Protein AF-A0A8I1KKU7-F1 (afdb_monomer_lite)

pLDDT: mean 85.0, std 11.2, range [51.59, 96.31]

Structure (mmCIF, N/CA/C/O backbone):
data_AF-A0A8I1KKU7-F1
#
_entry.id   AF-A0A8I1KKU7-F1
#
loop_
_atom_site.group_PDB
_atom_site.id
_atom_site.type_symbol
_atom_site.label_atom_id
_atom_site.label_alt_id
_atom_site.label_comp_id
_atom_site.label_asym_id
_atom_site.label_entity_id
_atom_site.label_seq_id
_atom_site.pdbx_PDB_ins_code
_atom_site.Cartn_x
_atom_site.Cartn_y
_atom_site.Cartn_z
_atom_site.occupancy
_atom_site.B_iso_or_equiv
_atom_site.auth_seq_id
_atom_site.auth_comp_id
_atom_site.auth_asym_id
_atom_site.auth_atom_id
_atom_site.pdbx_PDB_model_num
ATOM 1 N N . MET A 1 1 ? -1.751 35.391 -4.967 1.00 52.56 1 MET A N 1
ATOM 2 C CA . MET A 1 1 ? -2.019 33.941 -5.112 1.00 52.56 1 MET A CA 1
ATOM 3 C C . MET A 1 1 ? -0.725 33.261 -5.532 1.00 52.56 1 MET A C 1
ATOM 5 O O . MET A 1 1 ? -0.207 33.562 -6.598 1.00 52.56 1 MET A O 1
ATOM 9 N N . LYS A 1 2 ? -0.127 32.456 -4.646 1.00 51.59 2 LYS A N 1
ATOM 10 C CA . LYS A 1 2 ? 1.169 31.799 -4.882 1.00 51.59 2 LYS A CA 1
ATOM 11 C C . LYS A 1 2 ? 0.972 30.754 -5.987 1.00 51.59 2 LYS A C 1
ATOM 13 O O . LYS A 1 2 ? 0.058 29.943 -5.893 1.00 51.59 2 LYS A O 1
ATOM 18 N N . SER A 1 3 ? 1.750 30.845 -7.061 1.00 57.62 3 SER A N 1
ATOM 19 C CA . SER A 1 3 ? 1.534 30.068 -8.284 1.00 57.62 3 SER A CA 1
ATOM 20 C C . SER A 1 3 ? 1.670 28.557 -8.033 1.00 57.62 3 SER A C 1
ATOM 22 O O . SER A 1 3 ? 2.778 28.027 -7.963 1.00 57.62 3 SER A O 1
ATOM 24 N N . ASN A 1 4 ? 0.537 27.859 -7.901 1.00 63.69 4 ASN A N 1
ATOM 25 C CA . ASN A 1 4 ? 0.471 26.398 -7.761 1.00 63.69 4 ASN A CA 1
ATOM 26 C C . ASN A 1 4 ? 0.892 25.655 -9.045 1.00 63.69 4 ASN A C 1
ATOM 28 O O . ASN A 1 4 ? 1.047 24.437 -9.029 1.00 63.69 4 ASN A O 1
ATOM 32 N N . SER A 1 5 ? 1.117 26.365 -10.160 1.00 66.50 5 SER A N 1
ATOM 33 C CA . SER A 1 5 ? 1.491 25.741 -11.433 1.00 66.50 5 SER A CA 1
ATOM 34 C C . SER A 1 5 ? 2.841 25.025 -11.362 1.00 66.50 5 SER A C 1
ATOM 36 O O . SER A 1 5 ? 2.979 23.944 -11.927 1.00 66.50 5 SER A O 1
ATOM 38 N N . LYS A 1 6 ? 3.815 25.554 -10.604 1.00 67.50 6 LYS A N 1
ATOM 39 C CA . LYS A 1 6 ? 5.116 24.890 -10.398 1.00 67.50 6 LYS A CA 1
ATOM 40 C C . LYS A 1 6 ? 4.978 23.545 -9.682 1.00 67.50 6 LYS A C 1
ATOM 42 O O . LYS A 1 6 ? 5.638 22.588 -10.071 1.00 67.50 6 LYS A O 1
ATOM 47 N N . LEU A 1 7 ? 4.118 23.469 -8.663 1.00 73.81 7 LEU A N 1
ATOM 48 C CA . LEU A 1 7 ? 3.866 22.227 -7.926 1.00 73.81 7 LEU A CA 1
ATOM 49 C C . LEU A 1 7 ? 3.171 21.190 -8.815 1.00 73.81 7 LEU A C 1
ATOM 51 O O . LEU A 1 7 ? 3.569 20.029 -8.812 1.00 73.81 7 LEU A O 1
ATOM 55 N N . ASN A 1 8 ? 2.220 21.621 -9.648 1.00 81.44 8 ASN A N 1
ATOM 56 C CA . ASN A 1 8 ? 1.549 20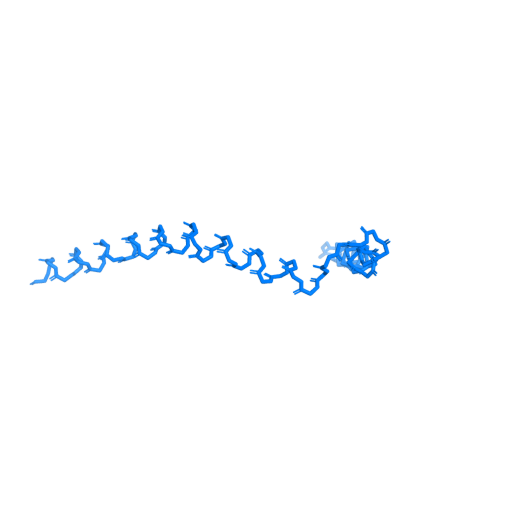.740 -10.605 1.00 81.44 8 ASN A CA 1
ATOM 57 C C . ASN A 1 8 ? 2.509 20.189 -11.670 1.00 81.44 8 ASN A C 1
ATOM 59 O O . ASN A 1 8 ? 2.439 19.009 -11.997 1.00 81.44 8 ASN A O 1
ATOM 63 N N . TYR A 1 9 ? 3.436 21.005 -12.179 1.00 86.12 9 TYR A N 1
ATOM 64 C CA . TYR A 1 9 ? 4.453 20.537 -13.128 1.00 86.12 9 TYR A CA 1
ATOM 65 C C . TYR A 1 9 ? 5.405 19.516 -12.505 1.00 86.12 9 TYR A C 1
ATOM 67 O O . TYR A 1 9 ? 5.678 18.489 -13.118 1.00 86.12 9 TYR A O 1
ATOM 75 N N . ILE A 1 10 ? 5.876 19.762 -11.279 1.00 89.19 10 ILE A N 1
ATOM 76 C CA . ILE A 1 10 ? 6.710 18.797 -10.547 1.00 89.19 10 ILE A CA 1
ATOM 77 C C . ILE A 1 10 ? 5.944 17.486 -10.347 1.00 89.19 10 ILE A C 1
ATOM 79 O O . ILE A 1 10 ? 6.489 16.413 -10.587 1.00 89.19 10 ILE A O 1
ATOM 83 N N . PHE A 1 11 ? 4.667 17.566 -9.975 1.00 89.31 11 PHE A N 1
ATOM 84 C CA . PHE A 1 11 ? 3.814 16.395 -9.798 1.00 89.31 11 PHE A CA 1
ATOM 85 C C . PHE A 1 11 ? 3.636 15.596 -11.099 1.00 89.31 11 PHE A C 1
ATOM 87 O O . PHE A 1 11 ? 3.780 14.375 -11.0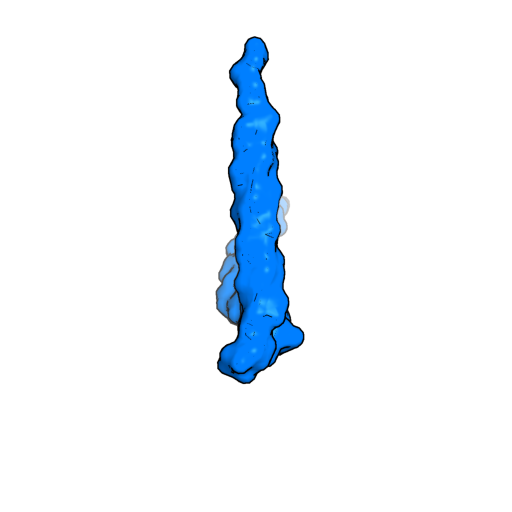96 1.00 89.31 11 PHE A O 1
ATOM 94 N N . LEU A 1 12 ? 3.409 16.276 -12.226 1.00 90.50 12 LEU A N 1
ATOM 95 C CA . LEU A 1 12 ? 3.333 15.643 -13.546 1.00 90.50 12 LEU A CA 1
ATOM 96 C C . LEU A 1 12 ? 4.648 14.961 -13.941 1.00 90.50 12 LEU A C 1
ATOM 98 O O . LEU A 1 12 ? 4.622 13.847 -14.458 1.00 90.50 12 LEU A O 1
ATOM 102 N N . ILE A 1 13 ? 5.791 15.591 -13.662 1.00 92.25 13 ILE A N 1
ATOM 103 C CA . ILE A 1 13 ? 7.114 15.007 -13.926 1.00 92.25 13 ILE A CA 1
ATOM 104 C C . ILE A 1 13 ? 7.322 13.744 -13.084 1.00 92.25 13 ILE A C 1
ATOM 106 O O . ILE A 1 13 ? 7.781 12.732 -13.607 1.00 92.25 13 ILE A O 1
ATOM 110 N N . ILE A 1 14 ? 6.943 13.766 -11.803 1.00 93.19 14 ILE A N 1
ATOM 111 C CA . ILE A 1 14 ? 7.038 12.595 -10.919 1.00 93.19 14 ILE A CA 1
ATOM 112 C C . ILE A 1 14 ? 6.186 11.441 -11.458 1.00 93.19 14 ILE A C 1
ATOM 114 O O .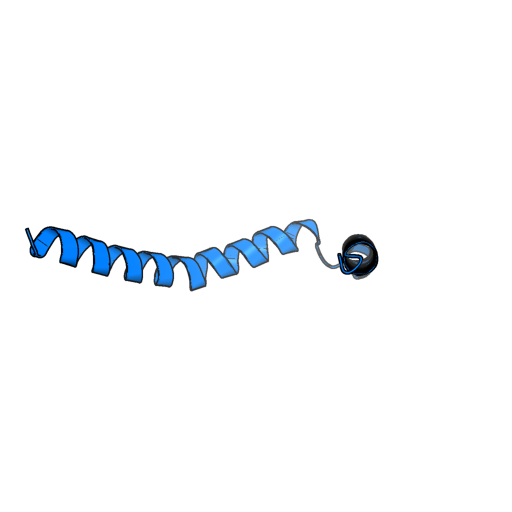 ILE A 1 14 ? 6.681 10.318 -11.556 1.00 93.19 14 ILE A O 1
ATOM 118 N N . ILE A 1 15 ? 4.937 11.710 -11.854 1.00 92.19 15 ILE A N 1
ATOM 119 C CA . ILE A 1 15 ? 4.052 10.700 -12.455 1.00 92.19 15 ILE A CA 1
ATOM 120 C C . ILE A 1 15 ? 4.669 10.124 -13.729 1.00 92.19 15 ILE A C 1
ATOM 122 O O . ILE A 1 15 ? 4.662 8.908 -13.917 1.00 92.19 15 ILE A O 1
ATOM 126 N N . LEU A 1 16 ? 5.230 10.977 -14.588 1.00 93.50 16 LEU A N 1
ATOM 127 C CA . LEU A 1 16 ? 5.852 10.551 -15.836 1.00 93.50 16 LEU A CA 1
ATOM 128 C C . LEU A 1 16 ? 7.056 9.632 -15.584 1.00 93.50 16 LEU A C 1
ATOM 130 O O . LEU A 1 16 ? 7.175 8.589 -16.223 1.00 93.50 16 LEU A O 1
ATOM 134 N N . ILE A 1 17 ? 7.910 9.976 -14.616 1.00 93.56 17 ILE A N 1
ATOM 135 C CA . ILE A 1 17 ? 9.049 9.143 -14.210 1.00 93.56 17 ILE A CA 1
ATOM 136 C C . ILE A 1 17 ? 8.559 7.792 -13.676 1.00 93.56 17 ILE A C 1
ATOM 138 O O . ILE A 1 17 ? 9.086 6.754 -14.076 1.00 93.56 17 ILE A O 1
ATOM 142 N N . LEU A 1 18 ? 7.538 7.779 -12.814 1.00 89.88 18 LEU A N 1
ATOM 143 C CA . LEU A 1 18 ? 6.937 6.548 -12.289 1.00 89.88 18 LEU A CA 1
ATOM 144 C C . LEU A 1 18 ? 6.382 5.657 -13.405 1.00 89.88 18 LEU A C 1
ATOM 146 O O . LEU A 1 18 ? 6.609 4.449 -13.385 1.00 89.88 18 LEU A O 1
ATOM 150 N N . LEU A 1 19 ? 5.706 6.245 -14.393 1.00 88.81 19 LEU A N 1
ATOM 151 C CA . LEU A 1 19 ? 5.131 5.518 -15.521 1.00 88.81 19 LEU A CA 1
ATOM 152 C C . LEU A 1 19 ? 6.210 4.888 -16.409 1.00 88.81 19 LEU A C 1
ATOM 154 O O . LEU A 1 19 ? 6.092 3.723 -16.783 1.00 88.81 19 LEU A O 1
ATOM 158 N N . ILE A 1 20 ? 7.279 5.630 -16.709 1.00 91.06 20 ILE A N 1
ATOM 159 C CA . ILE A 1 20 ? 8.415 5.121 -17.489 1.00 91.06 20 ILE A CA 1
ATOM 160 C C . ILE A 1 20 ? 9.084 3.958 -16.752 1.00 91.06 20 ILE A C 1
ATOM 162 O O . ILE A 1 20 ? 9.306 2.905 -17.346 1.00 91.06 20 ILE A O 1
ATOM 166 N N . ASN A 1 21 ? 9.343 4.109 -15.449 1.00 87.12 21 ASN A N 1
ATOM 167 C CA . ASN A 1 21 ? 9.888 3.026 -14.631 1.00 87.12 21 ASN A CA 1
ATOM 168 C C . ASN A 1 21 ? 8.959 1.804 -14.641 1.00 87.12 21 ASN A C 1
ATOM 170 O O . ASN A 1 21 ? 9.438 0.689 -14.835 1.00 87.12 21 ASN A O 1
ATOM 174 N N . TYR A 1 22 ? 7.642 2.009 -14.515 1.00 82.50 22 TYR A N 1
ATOM 175 C CA . TYR A 1 22 ? 6.638 0.944 -14.596 1.00 82.50 22 TYR A CA 1
ATOM 176 C C . TYR A 1 22 ? 6.685 0.171 -15.920 1.00 82.50 22 TYR A C 1
ATOM 178 O O . TYR A 1 22 ? 6.629 -1.057 -15.916 1.00 82.50 22 TYR A O 1
ATOM 186 N N . LEU A 1 23 ? 6.843 0.869 -17.047 1.00 84.25 23 LEU A N 1
ATOM 187 C CA . LEU A 1 23 ? 6.997 0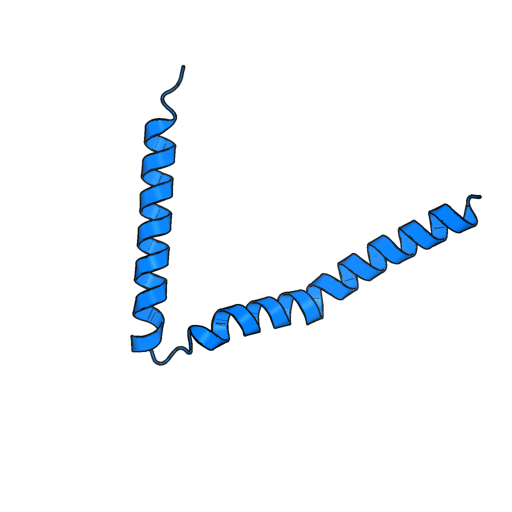.240 -18.363 1.00 84.25 23 LEU A CA 1
ATOM 188 C C . LEU A 1 23 ? 8.339 -0.481 -18.551 1.00 84.25 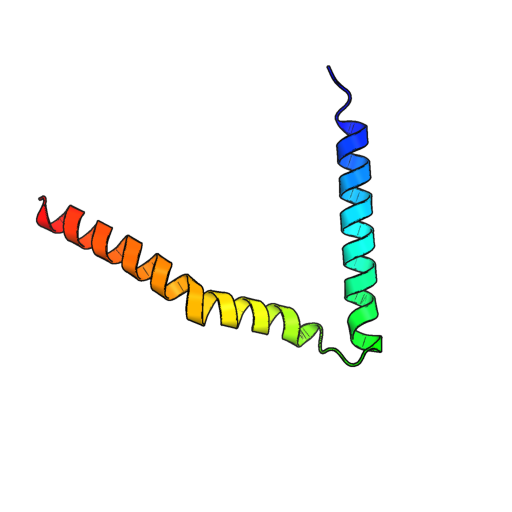23 LEU A C 1
ATOM 190 O O . LEU A 1 23 ? 8.410 -1.388 -19.376 1.00 84.25 23 LEU A O 1
ATOM 194 N N . LEU A 1 24 ? 9.388 -0.092 -17.821 1.00 86.19 24 LEU A N 1
ATOM 195 C CA . LEU A 1 24 ? 10.719 -0.710 -17.884 1.00 86.19 24 LEU A CA 1
ATOM 196 C C . LEU A 1 24 ? 10.833 -1.972 -17.012 1.00 86.19 24 LEU A C 1
ATOM 198 O O . LEU A 1 24 ? 11.672 -2.824 -17.291 1.00 86.19 24 LEU A O 1
ATOM 202 N N . LEU A 1 25 ? 9.990 -2.142 -15.987 1.00 82.12 25 LEU A N 1
ATOM 203 C CA . LEU A 1 25 ? 9.976 -3.328 -15.111 1.00 82.12 25 LEU A CA 1
ATOM 204 C C . LEU A 1 25 ? 9.957 -4.694 -15.850 1.00 82.12 25 LEU A C 1
ATOM 206 O O . LEU A 1 25 ? 10.686 -5.590 -15.416 1.00 82.12 25 LEU A O 1
ATOM 210 N N . PRO A 1 26 ? 9.209 -4.891 -16.959 1.00 79.56 26 PRO A N 1
ATOM 211 C CA . PRO A 1 26 ? 9.217 -6.146 -17.713 1.00 79.56 26 PRO A CA 1
ATOM 212 C C . PRO A 1 26 ? 10.581 -6.493 -18.324 1.00 79.56 26 PRO A C 1
ATOM 214 O O . PRO A 1 26 ? 10.892 -7.671 -18.469 1.00 79.56 26 PRO A O 1
ATOM 217 N N . ILE A 1 27 ? 11.420 -5.495 -18.639 1.00 82.69 27 ILE A N 1
ATOM 218 C CA . ILE A 1 27 ? 12.781 -5.705 -19.174 1.00 82.69 27 ILE A CA 1
ATOM 219 C C . ILE A 1 27 ? 13.669 -6.396 -18.132 1.00 82.69 27 ILE A C 1
ATOM 221 O O . ILE A 1 27 ? 14.548 -7.177 -18.479 1.00 82.69 27 ILE A O 1
ATOM 225 N N . PHE A 1 28 ? 13.390 -6.178 -16.847 1.00 81.62 28 PHE A N 1
ATOM 226 C CA . PHE A 1 28 ? 14.059 -6.846 -15.730 1.00 81.62 28 PHE A CA 1
ATOM 227 C C . PHE A 1 28 ? 13.423 -8.197 -15.367 1.00 81.62 28 PHE A C 1
ATOM 229 O O . PHE A 1 28 ? 13.683 -8.725 -14.287 1.00 81.62 28 PHE A O 1
ATOM 236 N N . ASN A 1 29 ? 12.571 -8.754 -16.237 1.00 76.19 29 ASN A N 1
ATOM 237 C CA . ASN A 1 29 ? 11.808 -9.982 -15.998 1.00 76.19 29 ASN A CA 1
ATOM 238 C C . ASN A 1 29 ? 10.897 -9.903 -14.751 1.00 76.19 29 ASN A C 1
ATOM 240 O O . ASN A 1 29 ? 10.537 -10.919 -14.153 1.00 76.19 29 ASN A O 1
ATOM 244 N N . ILE A 1 30 ? 10.522 -8.687 -14.334 1.00 77.75 30 ILE A N 1
ATOM 245 C CA . ILE A 1 30 ? 9.579 -8.476 -13.238 1.00 77.75 30 ILE A CA 1
ATOM 246 C C . ILE A 1 30 ? 8.173 -8.525 -13.826 1.00 77.75 30 ILE A C 1
ATOM 248 O O . ILE A 1 30 ? 7.823 -7.727 -14.696 1.00 77.75 30 ILE A O 1
ATOM 252 N N . ASN A 1 31 ? 7.351 -9.452 -13.332 1.00 76.38 31 ASN A N 1
ATOM 253 C CA . ASN A 1 31 ? 5.962 -9.574 -13.758 1.00 76.38 31 ASN A CA 1
ATOM 254 C C . ASN A 1 31 ? 5.144 -8.362 -13.275 1.00 76.38 31 ASN A C 1
ATOM 256 O O . ASN A 1 31 ? 4.587 -8.369 -12.175 1.00 76.38 31 ASN A O 1
ATOM 260 N N . THR A 1 32 ? 5.067 -7.322 -14.104 1.00 72.31 32 THR A N 1
ATOM 261 C CA . THR A 1 32 ? 4.295 -6.099 -13.840 1.00 72.31 32 THR A CA 1
ATOM 262 C C . THR A 1 32 ? 2.816 -6.392 -13.640 1.00 72.31 32 THR A C 1
ATOM 264 O O . THR A 1 32 ? 2.208 -5.854 -12.716 1.00 72.31 32 THR A O 1
ATOM 267 N N . ALA A 1 33 ? 2.259 -7.325 -14.416 1.00 75.69 33 ALA A N 1
ATOM 268 C CA . ALA A 1 33 ? 0.879 -7.779 -14.263 1.00 75.69 33 ALA A CA 1
ATOM 269 C C . ALA A 1 33 ? 0.630 -8.460 -12.904 1.00 75.69 33 ALA A C 1
ATOM 271 O O . ALA A 1 33 ? -0.484 -8.419 -12.394 1.00 75.69 33 ALA A O 1
ATOM 272 N N . GLY A 1 34 ? 1.665 -9.044 -12.290 1.00 75.88 34 GLY A N 1
ATOM 273 C CA . GLY A 1 34 ? 1.603 -9.667 -10.965 1.00 75.88 34 GLY A CA 1
ATOM 274 C C . GLY A 1 34 ? 1.881 -8.715 -9.797 1.00 75.88 34 GLY A C 1
ATOM 275 O O . GLY A 1 34 ? 1.602 -9.067 -8.651 1.00 75.88 34 GLY A O 1
ATOM 276 N N . LEU A 1 35 ? 2.394 -7.510 -10.058 1.00 80.44 35 LEU A N 1
ATOM 277 C CA . LEU A 1 35 ? 2.805 -6.571 -9.013 1.00 80.44 35 LEU A CA 1
ATOM 278 C C . LEU A 1 35 ? 1.599 -5.936 -8.309 1.00 80.44 35 LEU A C 1
ATOM 280 O O . LEU A 1 35 ? 1.536 -5.949 -7.080 1.00 80.44 35 LEU A O 1
ATOM 284 N N . LEU A 1 36 ? 0.606 -5.461 -9.068 1.00 80.69 36 LEU A N 1
ATOM 285 C CA . LEU A 1 36 ? -0.637 -4.925 -8.498 1.00 80.69 36 LEU A CA 1
ATOM 286 C C . LEU A 1 36 ? -1.433 -5.987 -7.712 1.00 80.69 36 LEU A C 1
ATOM 288 O O . LEU A 1 36 ? -1.757 -5.718 -6.553 1.00 80.69 36 LEU A O 1
ATOM 292 N N . PRO A 1 37 ? -1.693 -7.202 -8.244 1.00 85.19 37 PRO A N 1
ATOM 293 C CA . PRO A 1 37 ? -2.342 -8.268 -7.480 1.00 85.19 37 PRO A CA 1
ATOM 294 C C . PRO A 1 37 ? -1.577 -8.657 -6.215 1.00 85.19 37 PRO A C 1
ATOM 296 O O . PRO A 1 37 ? -2.195 -8.908 -5.184 1.00 85.19 37 PRO A O 1
ATOM 299 N N . ARG A 1 38 ? -0.237 -8.679 -6.254 1.00 85.50 38 ARG A N 1
ATOM 300 C CA . ARG A 1 38 ? 0.588 -8.989 -5.078 1.00 85.50 38 ARG A CA 1
ATOM 301 C C . ARG A 1 38 ? 0.477 -7.910 -4.004 1.00 85.50 38 ARG A C 1
ATOM 303 O O . ARG A 1 38 ? 0.315 -8.248 -2.836 1.00 85.50 38 ARG A O 1
ATOM 310 N N . LEU A 1 39 ? 0.529 -6.633 -4.379 1.00 85.88 39 LEU A N 1
ATOM 311 C CA . LEU A 1 39 ? 0.329 -5.531 -3.434 1.00 85.88 39 LEU A CA 1
ATOM 312 C C . LEU A 1 39 ? -1.074 -5.579 -2.825 1.00 85.88 39 LEU A C 1
ATOM 314 O O . LEU A 1 39 ? -1.212 -5.500 -1.606 1.00 85.88 39 LEU A O 1
ATOM 318 N N . LEU A 1 40 ? -2.103 -5.789 -3.650 1.00 88.25 40 LEU A N 1
ATOM 319 C CA . LEU A 1 40 ? -3.474 -5.970 -3.172 1.00 88.25 40 LEU A CA 1
ATOM 320 C C . LEU A 1 40 ? -3.597 -7.178 -2.242 1.00 88.25 40 LEU A C 1
ATOM 322 O O . LEU A 1 40 ? -4.253 -7.073 -1.210 1.00 88.25 40 LEU A O 1
ATOM 326 N N . SER A 1 41 ? -2.940 -8.297 -2.548 1.00 89.62 41 SER A N 1
ATOM 327 C CA . SER A 1 41 ? -2.912 -9.481 -1.685 1.00 89.62 41 SER A CA 1
ATOM 328 C C . SER A 1 41 ? -2.287 -9.172 -0.324 1.00 89.62 41 SER A C 1
ATOM 330 O O . SER A 1 41 ? -2.861 -9.542 0.693 1.00 89.62 41 SER A O 1
ATOM 332 N N . ILE A 1 42 ? -1.182 -8.427 -0.263 1.00 90.44 42 ILE A N 1
ATOM 333 C CA . ILE A 1 42 ? -0.565 -8.024 1.011 1.00 90.44 42 ILE A CA 1
ATOM 334 C C . ILE A 1 42 ? -1.521 -7.126 1.806 1.00 90.44 42 ILE A C 1
ATOM 336 O O . ILE A 1 42 ? -1.760 -7.363 2.990 1.00 90.44 42 ILE A O 1
ATOM 340 N N . VAL A 1 43 ? -2.112 -6.120 1.158 1.00 92.69 43 VAL A N 1
ATOM 341 C CA . VAL A 1 43 ? -3.054 -5.205 1.817 1.00 92.69 43 VAL A CA 1
ATOM 342 C C . VAL A 1 43 ? -4.278 -5.963 2.337 1.00 92.69 43 VAL A C 1
ATOM 344 O O . VAL A 1 43 ? -4.684 -5.774 3.479 1.00 92.69 43 VAL A O 1
ATOM 347 N N . THR A 1 44 ? -4.846 -6.863 1.542 1.00 91.81 44 THR A N 1
ATOM 348 C CA . THR A 1 44 ? -6.038 -7.636 1.925 1.00 91.81 44 THR A CA 1
ATOM 349 C C . THR A 1 44 ? -5.748 -8.740 2.938 1.00 91.81 44 THR A C 1
ATOM 351 O O . THR A 1 44 ? -6.605 -9.034 3.761 1.00 91.81 44 THR A O 1
ATOM 354 N N . THR A 1 45 ? -4.550 -9.323 2.932 1.00 93.75 45 THR A N 1
ATOM 355 C CA . THR A 1 45 ? -4.178 -10.395 3.870 1.00 93.75 45 THR A CA 1
ATOM 356 C C . THR A 1 45 ? -3.775 -9.839 5.226 1.00 93.75 45 THR A C 1
ATOM 358 O O . THR A 1 45 ? -4.109 -10.423 6.251 1.00 93.75 45 THR A O 1
ATOM 361 N N . TYR A 1 46 ? -3.064 -8.711 5.249 1.00 92.75 46 TYR A N 1
ATOM 362 C CA . TYR A 1 46 ? -2.497 -8.186 6.486 1.00 92.75 46 TYR A CA 1
ATOM 363 C C . TYR A 1 46 ? -3.233 -6.959 6.991 1.00 92.75 46 TYR A C 1
ATOM 365 O O . TYR A 1 46 ? -3.568 -6.920 8.163 1.00 92.75 46 TYR A O 1
ATOM 373 N N . ILE A 1 47 ? -3.515 -5.965 6.148 1.00 92.38 47 ILE A N 1
ATOM 374 C CA . ILE A 1 47 ? -4.063 -4.674 6.598 1.00 92.38 47 ILE A CA 1
ATOM 375 C C . ILE A 1 47 ? -5.585 -4.749 6.788 1.00 92.38 47 ILE A C 1
ATOM 377 O O . ILE A 1 47 ? -6.114 -4.248 7.782 1.00 92.38 47 ILE A O 1
ATOM 381 N N . LEU A 1 48 ? -6.296 -5.394 5.860 1.00 93.62 48 LEU A N 1
ATOM 382 C CA . LEU A 1 48 ? -7.757 -5.469 5.879 1.00 93.62 48 LEU A CA 1
ATOM 383 C C . LEU A 1 48 ? -8.323 -6.159 7.136 1.00 93.62 48 LEU A C 1
ATOM 385 O O . LEU A 1 48 ? -9.283 -5.616 7.683 1.00 93.62 48 LEU A O 1
ATOM 389 N N . PRO A 1 49 ? -7.751 -7.264 7.660 1.00 94.06 49 PRO A N 1
ATOM 390 C CA . PRO A 1 49 ? -8.251 -7.877 8.889 1.00 94.06 49 PRO A CA 1
ATOM 391 C C . PRO A 1 49 ? -8.142 -6.950 10.102 1.00 94.06 49 PRO A C 1
ATOM 393 O O . PRO A 1 49 ? -9.076 -6.884 10.894 1.00 94.06 49 PRO A O 1
ATOM 396 N N . TRP A 1 50 ? -7.056 -6.177 10.228 1.00 94.19 50 TRP A N 1
ATOM 397 C CA . TRP A 1 50 ? -6.901 -5.211 11.325 1.00 94.19 50 TRP A CA 1
ATOM 398 C C . TRP A 1 50 ? -7.947 -4.102 11.267 1.00 94.19 50 TRP A C 1
ATOM 400 O O . TRP A 1 50 ? -8.558 -3.771 12.285 1.00 94.19 50 TRP A O 1
ATOM 410 N N . ILE A 1 51 ? -8.181 -3.550 10.073 1.00 94.44 51 ILE A N 1
ATOM 411 C CA . ILE A 1 51 ? -9.218 -2.536 9.856 1.00 94.44 51 ILE A CA 1
ATOM 412 C C . ILE A 1 51 ? -10.585 -3.132 10.187 1.00 94.44 51 ILE A C 1
ATOM 414 O O . ILE A 1 51 ? -11.341 -2.543 10.958 1.00 94.44 51 ILE A O 1
ATOM 418 N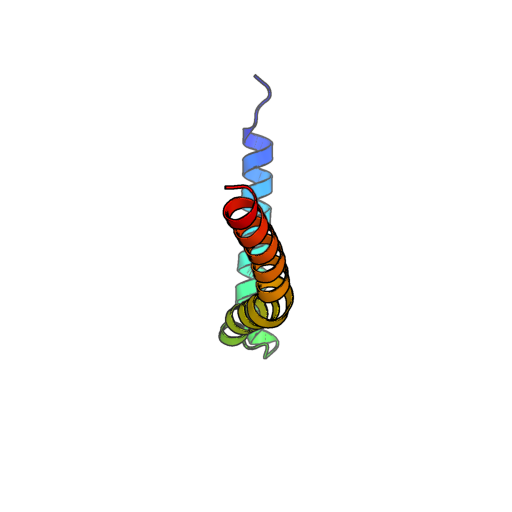 N . PHE A 1 52 ? -10.889 -4.314 9.655 1.00 95.81 52 PHE A N 1
ATOM 419 C CA . PHE A 1 52 ? -12.155 -4.990 9.902 1.00 95.81 52 PHE A CA 1
ATOM 420 C C . PHE A 1 52 ? -12.386 -5.238 11.395 1.00 95.81 52 PHE A C 1
ATOM 422 O O . PHE A 1 52 ? -13.449 -4.893 11.897 1.00 95.81 52 PHE A O 1
ATOM 429 N N . LEU A 1 53 ? -11.388 -5.741 12.128 1.00 95.94 53 LEU A N 1
ATOM 430 C CA . LEU A 1 53 ? -11.477 -5.962 13.575 1.00 95.94 53 LEU A CA 1
ATOM 431 C C . LEU A 1 53 ? -11.734 -4.666 14.349 1.00 95.94 53 LEU A C 1
ATOM 433 O O . LEU A 1 53 ? -12.601 -4.640 15.220 1.00 95.94 53 LEU A O 1
ATOM 437 N N . TYR A 1 54 ? -11.032 -3.578 14.022 1.00 96.00 54 TYR A N 1
ATOM 438 C CA . TYR A 1 54 ? -11.257 -2.276 14.657 1.00 96.00 54 TYR A CA 1
ATOM 439 C C . TYR A 1 54 ? -12.703 -1.798 14.473 1.00 96.00 54 TYR A C 1
ATOM 441 O O . TYR A 1 54 ? -13.375 -1.412 15.435 1.00 96.00 54 TYR A O 1
ATOM 449 N N . TRP A 1 55 ? -13.197 -1.860 13.236 1.00 96.31 55 TRP A N 1
ATOM 450 C CA . TRP A 1 55 ? -14.569 -1.483 12.917 1.00 96.31 55 TRP A CA 1
ATOM 451 C C . TRP A 1 55 ? -15.588 -2.418 13.567 1.00 96.31 55 TRP A C 1
ATOM 453 O O . TRP A 1 55 ? -16.597 -1.941 14.081 1.00 96.31 55 TRP A O 1
ATOM 463 N N . PHE A 1 56 ? -15.309 -3.720 13.607 1.00 96.06 56 PHE A N 1
ATOM 464 C CA . PHE A 1 56 ? -16.171 -4.720 14.227 1.00 96.06 56 PHE A CA 1
ATOM 465 C C . PHE A 1 56 ? -16.319 -4.484 15.732 1.00 96.06 56 PHE A C 1
ATOM 467 O O . PHE A 1 56 ? -17.436 -4.413 16.233 1.00 96.06 56 PHE A O 1
ATOM 474 N N . ILE A 1 57 ? -15.219 -4.253 16.452 1.00 96.19 57 ILE A N 1
ATOM 475 C CA . ILE A 1 57 ? -15.252 -3.923 17.886 1.00 96.19 57 ILE A CA 1
ATOM 476 C C . ILE A 1 57 ? -16.060 -2.645 18.127 1.00 96.19 57 ILE A C 1
ATOM 478 O O . ILE A 1 57 ? -16.860 -2.571 19.061 1.00 96.19 57 ILE A O 1
ATOM 482 N N . ARG A 1 58 ? -15.870 -1.625 17.283 1.00 94.69 58 ARG A N 1
ATOM 483 C CA . ARG A 1 58 ? -16.625 -0.372 17.381 1.00 94.69 58 ARG A CA 1
ATOM 484 C C . ARG A 1 58 ? -18.122 -0.588 17.149 1.00 94.69 58 ARG A C 1
ATOM 486 O O . ARG A 1 58 ? -18.925 0.015 17.856 1.00 94.69 58 ARG A O 1
ATOM 493 N N . LEU A 1 59 ? -18.486 -1.436 16.188 1.00 94.75 59 LEU A N 1
ATOM 494 C CA . LEU A 1 59 ? -19.871 -1.800 15.899 1.00 94.75 59 LEU A CA 1
ATOM 495 C C . LEU A 1 59 ? -20.500 -2.507 17.097 1.00 94.75 59 LEU A C 1
ATOM 497 O O . LEU A 1 59 ? -21.554 -2.077 17.553 1.00 94.75 59 LEU A O 1
ATOM 501 N N . VAL A 1 60 ? -19.834 -3.528 17.641 1.00 95.44 60 VAL A N 1
ATOM 502 C CA . VAL A 1 60 ? -20.320 -4.268 18.816 1.00 95.44 60 VAL A CA 1
ATOM 503 C C . VAL A 1 60 ? -20.580 -3.315 19.980 1.00 95.44 60 VAL A C 1
ATOM 505 O O . VAL A 1 60 ? -21.675 -3.318 20.526 1.00 95.44 60 VAL A O 1
ATOM 508 N N . LYS A 1 61 ? -19.640 -2.413 20.286 1.00 92.38 61 LYS A N 1
ATOM 509 C CA . LYS A 1 61 ? -19.822 -1.407 21.345 1.00 92.38 61 LYS A CA 1
ATOM 510 C C . LYS A 1 61 ? -20.998 -0.464 21.096 1.00 92.38 61 LYS A C 1
ATOM 512 O O . LYS A 1 61 ? -21.682 -0.081 22.035 1.00 92.38 61 LYS A O 1
ATOM 517 N N . ALA A 1 62 ? -21.226 -0.060 19.848 1.00 94.00 62 ALA A N 1
ATOM 518 C CA . ALA A 1 62 ? -22.349 0.808 19.503 1.00 94.00 62 ALA A CA 1
ATOM 519 C C . ALA A 1 62 ? -23.704 0.093 19.633 1.00 94.00 62 ALA A C 1
ATOM 521 O O . ALA A 1 62 ? -24.703 0.740 19.936 1.00 94.00 62 ALA A O 1
ATOM 522 N N . VAL A 1 63 ? -23.732 -1.222 19.400 1.00 94.00 63 VAL A N 1
ATOM 523 C CA . VAL A 1 63 ? -24.923 -2.060 19.580 1.00 94.00 63 VAL A CA 1
ATOM 524 C C . VAL A 1 63 ? -25.167 -2.365 21.058 1.00 94.00 63 VAL A C 1
ATOM 526 O O . VAL A 1 63 ? -26.303 -2.272 21.491 1.00 94.00 63 VAL A O 1
ATOM 529 N N . GLU A 1 64 ? -24.127 -2.677 21.833 1.00 89.12 64 GLU A N 1
ATOM 530 C CA . GLU A 1 64 ? -24.222 -2.962 23.275 1.00 89.12 64 GLU A CA 1
ATOM 531 C C . GLU A 1 64 ? -24.552 -1.716 24.110 1.00 89.12 64 GLU A C 1
ATOM 533 O O . GLU A 1 64 ? -25.170 -1.812 25.162 1.00 89.12 64 GLU A O 1
ATOM 538 N N . SER A 1 65 ? -24.163 -0.527 23.641 1.00 75.69 65 SER A N 1
ATOM 539 C CA . SER A 1 65 ? -24.501 0.743 24.294 1.00 75.69 65 SER A CA 1
ATOM 540 C C . SER A 1 65 ? -25.955 1.193 24.057 1.00 75.69 65 SER A C 1
ATOM 542 O O . SER A 1 65 ? -26.321 2.273 24.531 1.00 75.69 65 SER A O 1
ATOM 544 N N . LYS A 1 66 ? -26.755 0.435 23.299 1.00 53.72 66 LYS A N 1
ATOM 545 C CA . LYS A 1 66 ? -28.189 0.670 23.089 1.00 53.72 66 LYS A CA 1
ATOM 546 C C . LYS A 1 66 ? -29.018 -0.230 23.992 1.00 53.72 66 LYS A C 1
ATOM 548 O O . LYS A 1 66 ? -30.028 0.293 24.508 1.00 53.72 66 LYS A O 1
#

Sequence (66 aa):
MKSNSKLNYIFLIIILILLINYLLLPIFNINTAGLLPRLLSIVTTYILPWIFLYWFIRLVKAVESK

Foldseek 3Di:
DPDCVVVVVVVVVVVVVVVVVLVCCVVVVHPSVVPVVVVVCCCVVPVVVVVVVVVVVVVVVVVVVD

Radius of gyration: 20.68 Å; chains: 1; bounding box: 42×44×44 Å

Secondary structure (DSSP, 8-state):
---THHHHHHHHHHHHHHHHHHHHGGGGT--HHHHHHHHHHHIIIIIHHHHHHHHHHHHHHHHHT-